Protein AF-A0A5C8J447-F1 (afdb_monomer)

Solvent-accessible surface area (backbone atoms only — not comparable to full-atom values): 8818 Å² total; per-residue (Å²): 88,70,72,55,41,75,77,46,48,65,47,42,44,71,51,48,52,55,50,31,50,41,69,75,39,52,40,57,54,42,72,42,66,66,62,79,92,47,52,65,56,28,55,42,18,62,66,49,81,57,90,83,56,72,68,94,46,61,48,59,50,53,58,67,42,44,65,58,53,54,49,50,54,51,51,34,22,77,67,51,39,24,42,52,73,44,42,76,75,45,28,41,33,52,46,92,59,78,74,61,67,75,64,59,54,55,70,79,65,57,88,77,74,46,72,56,53,51,52,47,53,48,42,46,56,71,49,60,62,68,46,48,57,57,46,96,84,3,49,31,65,29,60,59,64,47,90,52,91,77,47,71,130

pLDDT: mean 85.04, std 13.39, range [42.06, 95.88]

Secondary structure (DSSP, 8-state):
-HHHHHH-SEEEHHHHHHHHHHHH-GGGGGGS---GGGHHHHHHHHHS--TT---S-HHHHHHHHHHHHHHHHHHHHHTTSB-HHHHHTTEEEB-SPPPPHHHHHHHHT-TT--HHHHHHHHHHHHTGGGS-SSSTT-HHHHH-SS--TT---

Sequence (153 aa):
MLVATNTLSELELAKLRILDYYLSFPAEVAHIQLPREYMRIKKVASSIKNEYRGPVNGRMAFRDMELIQNSAARLLAASEVFDPKRLESGIVLRTSKNLPDTLSELKSNSPGSNEAHTEVLNFILDKLGKMQLTGPGGIKQRTGLMEHRYDVI

Radius of gyration: 15.51 Å; Cα contacts (8 Å, |Δi|>4): 179; chains: 1; bounding box: 40×26×40 Å

Foldseek 3Di:
DVVLCVLVQKDFLLLVLLLVLCLVQVLLVLVFQDPPVCPVLNVLSVPQDDPVDDDPDSLVVSVVCVVVSVVVQVVCCVVVQFPPVCVVVRMTGGDPDDDPVVVVVCVVPPPRDDVSSVVSNCCSRPPLSPAACADDVHRCVRSVSDDRPPRDD

Nearest PDB structures (foldseek):
  8hkd-assembly1_A  TM=1.762E-01  e=6.215E+00  Bacillus subtilis

Structure (mmCIF, N/CA/C/O backbone):
data_AF-A0A5C8J447-F1
#
_entry.id   AF-A0A5C8J447-F1
#
loop_
_atom_site.group_PDB
_atom_site.id
_atom_site.type_symbol
_atom_site.label_atom_id
_atom_site.label_alt_id
_atom_site.label_comp_id
_atom_site.label_asym_id
_atom_site.label_entity_id
_atom_site.label_seq_id
_atom_site.pdbx_PDB_ins_code
_atom_site.Cartn_x
_atom_site.Cartn_y
_atom_site.Cartn_z
_atom_site.occupancy
_atom_site.B_iso_or_equiv
_atom_site.auth_seq_id
_atom_site.auth_comp_id
_atom_site.auth_asym_id
_atom_site.auth_atom_id
_atom_site.pdbx_PDB_model_num
ATOM 1 N N . MET A 1 1 ? 2.226 0.211 4.947 1.00 78.75 1 MET A N 1
ATOM 2 C CA . MET A 1 1 ? 0.813 0.457 5.306 1.00 78.75 1 MET A CA 1
ATOM 3 C C . MET A 1 1 ? 0.705 1.767 6.081 1.00 78.75 1 MET A C 1
ATOM 5 O O . MET A 1 1 ? 0.051 2.701 5.641 1.00 78.75 1 MET A O 1
ATOM 9 N N . LEU A 1 2 ? 1.463 1.881 7.175 1.00 81.69 2 LEU A N 1
ATOM 10 C CA . LEU A 1 2 ? 1.599 3.092 7.990 1.00 81.69 2 LEU A CA 1
ATOM 11 C C . LEU A 1 2 ? 1.974 4.358 7.202 1.00 81.69 2 LEU A C 1
ATOM 13 O O . LEU A 1 2 ? 1.296 5.372 7.346 1.00 81.69 2 LEU A O 1
ATO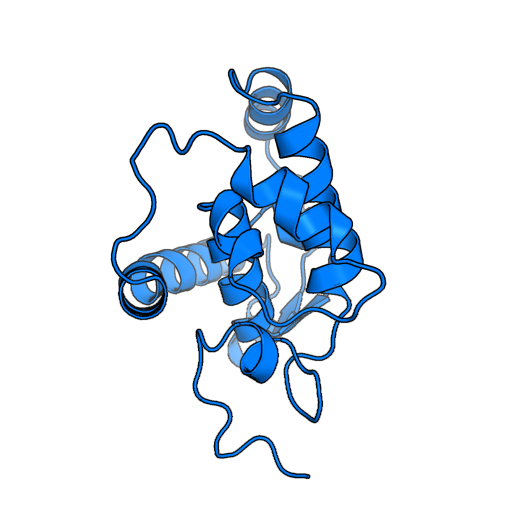M 17 N N . VAL A 1 3 ? 2.990 4.278 6.332 1.00 79.06 3 VAL A N 1
ATOM 18 C CA . VAL A 1 3 ? 3.427 5.401 5.477 1.00 79.06 3 VAL A CA 1
ATOM 19 C C . VAL A 1 3 ? 2.281 5.919 4.606 1.00 79.06 3 VAL A C 1
ATOM 21 O O . VAL A 1 3 ? 2.024 7.117 4.602 1.00 79.06 3 VAL A O 1
ATOM 24 N N . ALA A 1 4 ? 1.533 5.022 3.952 1.00 79.94 4 ALA A N 1
ATOM 25 C CA . ALA A 1 4 ? 0.392 5.403 3.120 1.00 79.94 4 ALA A CA 1
ATOM 26 C C . ALA A 1 4 ? -0.689 6.143 3.913 1.00 79.94 4 ALA A C 1
ATOM 28 O O . ALA A 1 4 ? -1.156 7.195 3.486 1.00 79.94 4 ALA A O 1
ATOM 29 N N . THR A 1 5 ? -1.035 5.640 5.099 1.00 81.19 5 THR A N 1
ATOM 30 C CA . THR A 1 5 ? -2.084 6.258 5.926 1.00 81.19 5 THR A CA 1
ATOM 31 C C 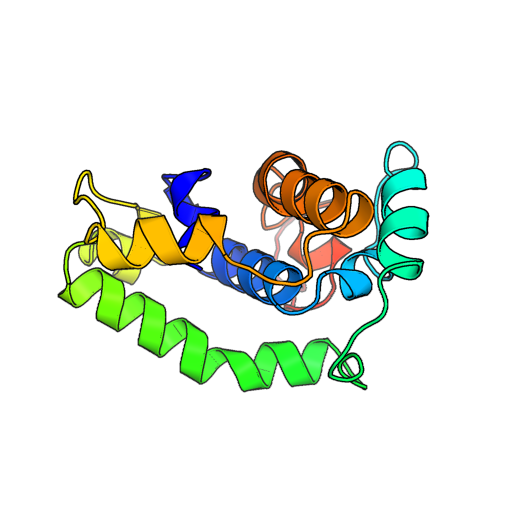. THR A 1 5 ? -1.688 7.595 6.549 1.00 81.19 5 THR A C 1
ATOM 33 O O . THR A 1 5 ? -2.554 8.345 6.978 1.00 81.19 5 THR A O 1
ATOM 36 N N . ASN A 1 6 ? -0.391 7.916 6.605 1.00 79.81 6 ASN A N 1
ATOM 37 C CA . ASN A 1 6 ? 0.062 9.233 7.051 1.00 79.81 6 ASN A CA 1
ATOM 38 C C . ASN A 1 6 ? -0.290 10.333 6.036 1.00 79.81 6 ASN A C 1
ATOM 40 O O . ASN A 1 6 ? -0.464 11.483 6.419 1.00 79.81 6 ASN A O 1
ATOM 44 N N . THR A 1 7 ? -0.392 9.969 4.756 1.00 79.38 7 THR A N 1
ATOM 45 C CA . THR A 1 7 ? -0.784 10.878 3.670 1.00 79.38 7 THR A CA 1
ATOM 46 C C . THR A 1 7 ? -2.276 10.761 3.348 1.00 79.38 7 THR A C 1
ATOM 48 O O . THR A 1 7 ? -2.921 11.755 3.029 1.00 79.38 7 THR A O 1
ATOM 51 N N . LEU A 1 8 ? -2.837 9.551 3.437 1.00 83.75 8 LEU A N 1
ATOM 52 C CA . LEU A 1 8 ? -4.232 9.232 3.124 1.00 83.75 8 LEU A CA 1
ATOM 53 C C . LEU A 1 8 ? -4.951 8.812 4.411 1.00 83.75 8 LEU A C 1
ATOM 55 O O . LEU A 1 8 ? -4.870 7.654 4.821 1.00 83.75 8 LEU A O 1
ATOM 59 N N . SER A 1 9 ? -5.629 9.753 5.067 1.00 86.12 9 SER A N 1
ATOM 60 C CA . SER A 1 9 ? -6.263 9.513 6.370 1.00 86.12 9 SER A CA 1
ATOM 61 C C . SER A 1 9 ? -7.462 8.564 6.307 1.00 86.12 9 SER A C 1
ATOM 63 O O . SER A 1 9 ? -7.730 7.880 7.291 1.00 86.12 9 SER A O 1
ATOM 65 N N . GLU A 1 10 ? -8.155 8.490 5.169 1.00 93.94 10 GLU A N 1
ATOM 66 C CA . GLU A 1 10 ? -9.307 7.612 4.964 1.00 93.94 10 GLU A CA 1
ATOM 67 C C . GLU A 1 10 ? -9.269 6.966 3.574 1.00 93.94 10 GLU A C 1
ATOM 69 O O . GLU A 1 10 ? -9.149 7.657 2.561 1.00 93.94 10 GLU A O 1
ATOM 74 N N . LEU A 1 11 ? -9.348 5.634 3.524 1.00 94.81 11 LEU A N 1
ATOM 75 C CA . LEU A 1 11 ? -9.370 4.852 2.286 1.00 94.81 11 LEU A CA 1
ATOM 76 C C . LEU A 1 11 ? -9.865 3.421 2.514 1.00 94.81 11 LEU A C 1
ATOM 78 O O . LEU A 1 11 ? -9.848 2.904 3.623 1.00 94.81 11 LEU A O 1
ATOM 82 N N . GLU A 1 12 ? -10.243 2.731 1.448 1.00 95.62 12 GLU A N 1
ATOM 83 C CA . GLU A 1 12 ? -10.630 1.324 1.485 1.00 95.62 12 GLU A CA 1
ATOM 84 C C . GLU A 1 12 ? -9.425 0.428 1.824 1.00 95.62 12 GLU A C 1
ATOM 86 O O . GLU A 1 12 ? -8.327 0.604 1.288 1.00 95.62 12 GLU A O 1
ATOM 91 N N . LEU A 1 13 ? -9.622 -0.604 2.649 1.00 94.88 13 LEU A N 1
ATOM 92 C CA . LEU A 1 13 ? -8.568 -1.554 3.026 1.00 94.88 13 LEU A CA 1
ATOM 93 C C . LEU A 1 13 ? -7.947 -2.231 1.797 1.00 94.88 13 LEU A C 1
ATOM 95 O O . LEU A 1 13 ? -6.732 -2.396 1.721 1.00 94.88 13 LEU A O 1
ATOM 99 N N . ALA A 1 14 ? -8.767 -2.570 0.801 1.00 94.38 14 ALA A N 1
ATOM 100 C CA . ALA A 1 14 ? -8.294 -3.120 -0.466 1.00 94.38 14 ALA A CA 1
ATOM 101 C C . ALA A 1 14 ? -7.346 -2.153 -1.199 1.00 94.38 14 ALA A C 1
ATOM 103 O O . ALA A 1 14 ? -6.296 -2.571 -1.688 1.00 94.38 14 ALA A O 1
ATOM 104 N N . LYS A 1 15 ? -7.671 -0.851 -1.218 1.00 94.94 15 LYS A N 1
ATOM 105 C CA . LY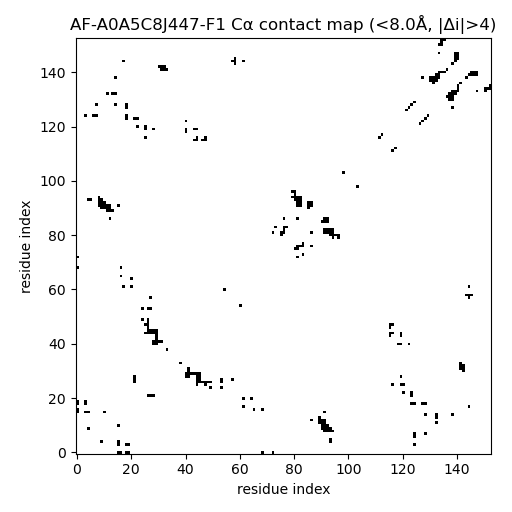S A 1 15 ? -6.803 0.190 -1.786 1.00 94.94 15 LYS A CA 1
ATOM 106 C C . LYS A 1 15 ? -5.500 0.280 -1.008 1.00 94.94 15 LYS A C 1
ATOM 108 O O . LYS A 1 15 ? -4.430 0.232 -1.606 1.00 94.94 15 LYS A O 1
ATOM 113 N N . LEU A 1 16 ? -5.579 0.335 0.320 1.00 95.25 16 LEU A N 1
ATOM 114 C CA . LEU A 1 16 ? -4.402 0.399 1.179 1.00 95.25 16 LEU A CA 1
ATOM 115 C C . LEU A 1 16 ? -3.458 -0.790 0.970 1.00 95.25 16 LEU A C 1
ATOM 117 O O . LEU A 1 16 ? -2.248 -0.594 0.920 1.00 95.25 16 LEU A O 1
ATOM 121 N N . ARG A 1 17 ? -3.994 -2.003 0.807 1.00 95.44 17 ARG A N 1
ATOM 122 C CA . ARG A 1 17 ? -3.207 -3.209 0.513 1.00 95.44 17 ARG A CA 1
ATOM 123 C C . ARG A 1 17 ? -2.475 -3.119 -0.823 1.00 95.44 17 ARG A C 1
ATOM 125 O O . ARG A 1 17 ? -1.303 -3.480 -0.897 1.00 95.44 17 ARG A O 1
ATOM 132 N N . ILE A 1 18 ? -3.150 -2.628 -1.866 1.00 95.50 18 ILE A N 1
ATOM 133 C CA . ILE A 1 18 ? -2.538 -2.400 -3.184 1.00 95.50 18 ILE A CA 1
ATOM 134 C C . ILE A 1 18 ? -1.400 -1.379 -3.068 1.00 95.50 18 ILE A C 1
ATOM 136 O O . ILE A 1 18 ? -0.306 -1.619 -3.573 1.00 95.50 18 ILE A O 1
ATOM 140 N N . LEU A 1 19 ? -1.628 -0.259 -2.376 1.00 94.69 19 LEU A N 1
ATOM 141 C CA . LEU A 1 19 ? -0.593 0.756 -2.165 1.00 94.69 19 LEU A CA 1
ATOM 142 C C . LEU A 1 19 ? 0.585 0.198 -1.364 1.00 94.69 19 LEU A C 1
ATOM 144 O O . LEU A 1 19 ? 1.731 0.437 -1.721 1.00 94.69 19 LEU A O 1
ATOM 148 N N . ASP A 1 20 ? 0.310 -0.570 -0.311 1.00 93.81 20 ASP A N 1
ATOM 149 C CA . ASP A 1 20 ? 1.329 -1.205 0.519 1.00 93.81 20 ASP A CA 1
ATOM 150 C C . ASP A 1 20 ? 2.235 -2.145 -0.286 1.00 93.81 20 ASP A C 1
ATOM 152 O O . ASP A 1 20 ? 3.452 -2.060 -0.159 1.00 93.81 20 ASP A O 1
ATOM 156 N N . TYR A 1 21 ? 1.668 -2.940 -1.198 1.00 94.00 21 TYR A N 1
ATOM 157 C CA . TYR A 1 21 ? 2.445 -3.761 -2.129 1.00 94.00 21 TYR A CA 1
ATOM 158 C C . TYR A 1 21 ? 3.409 -2.928 -2.983 1.00 94.00 21 TYR A C 1
ATOM 160 O O . TYR A 1 21 ? 4.587 -3.262 -3.078 1.00 94.00 21 TYR A O 1
ATOM 168 N N . TYR A 1 22 ? 2.951 -1.817 -3.569 1.00 93.00 22 TYR A N 1
ATOM 169 C CA . TYR A 1 22 ? 3.825 -0.964 -4.385 1.00 93.00 22 TYR A CA 1
ATOM 170 C C . TYR A 1 22 ? 4.845 -0.178 -3.560 1.00 93.00 22 TYR A C 1
ATOM 172 O O . TYR A 1 22 ? 5.915 0.135 -4.071 1.00 93.00 22 TYR A O 1
ATOM 180 N N . LEU A 1 23 ? 4.560 0.119 -2.291 1.00 90.06 23 LEU A N 1
ATOM 181 C CA . LEU A 1 23 ? 5.562 0.674 -1.379 1.00 90.06 23 LEU A CA 1
ATOM 182 C C . LEU A 1 23 ? 6.648 -0.363 -1.048 1.00 90.06 23 LEU A C 1
ATOM 184 O O . LEU A 1 23 ? 7.811 0.009 -0.923 1.00 90.06 23 LEU A O 1
ATOM 188 N N . SER A 1 24 ? 6.288 -1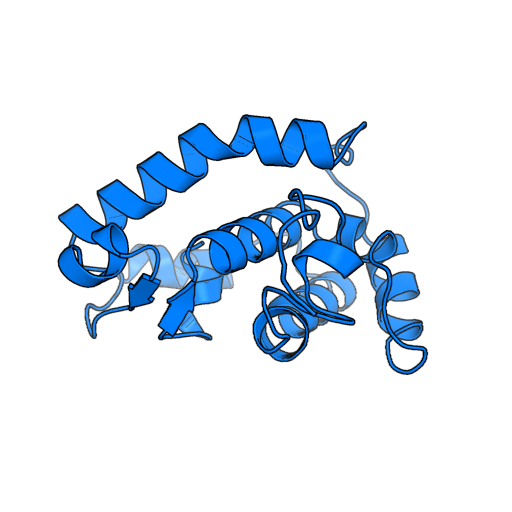.648 -0.938 1.00 88.56 24 SER A N 1
ATOM 189 C CA . SER A 1 24 ? 7.243 -2.751 -0.750 1.00 88.56 24 SER A CA 1
ATOM 190 C C . SER A 1 24 ? 8.029 -3.086 -2.019 1.00 88.56 24 SER A C 1
ATOM 192 O O . SER A 1 24 ? 9.203 -3.437 -1.934 1.00 88.56 24 SER A O 1
ATOM 194 N N . PHE A 1 25 ? 7.414 -2.944 -3.196 1.00 90.12 25 PHE A N 1
ATOM 195 C CA . PHE A 1 25 ? 8.034 -3.233 -4.490 1.00 90.12 25 PHE A CA 1
ATOM 196 C C . PHE A 1 25 ? 7.883 -2.061 -5.481 1.00 90.12 25 PHE A C 1
ATOM 198 O O . PHE A 1 25 ? 7.159 -2.182 -6.471 1.00 90.12 25 PHE A O 1
ATOM 205 N N . PRO A 1 26 ? 8.582 -0.924 -5.284 1.00 90.06 26 PRO A N 1
ATOM 206 C CA . PRO A 1 26 ? 8.388 0.281 -6.104 1.00 90.06 26 PRO A CA 1
ATOM 207 C C . PRO A 1 26 ? 8.629 0.074 -7.604 1.00 90.06 26 PRO A C 1
ATOM 209 O O . PRO A 1 26 ? 7.945 0.673 -8.433 1.00 90.06 26 PRO A O 1
ATOM 212 N N . ALA A 1 27 ? 9.556 -0.816 -7.972 1.00 91.19 27 ALA A N 1
ATOM 213 C CA . ALA A 1 27 ? 9.834 -1.149 -9.370 1.00 91.19 27 ALA A CA 1
ATOM 214 C C . ALA A 1 27 ? 8.608 -1.730 -10.106 1.00 91.19 27 ALA A C 1
ATOM 216 O O . ALA A 1 27 ? 8.443 -1.506 -11.305 1.00 91.19 27 ALA A O 1
ATOM 217 N N . GLU A 1 28 ? 7.691 -2.390 -9.389 1.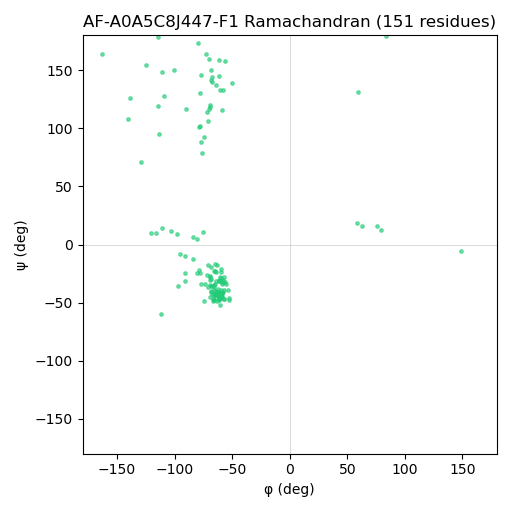00 92.50 28 GLU A N 1
ATOM 218 C CA . GLU A 1 28 ? 6.478 -2.990 -9.962 1.00 92.50 28 GLU A CA 1
ATOM 219 C C . GLU A 1 28 ? 5.513 -1.944 -10.542 1.00 92.50 28 GLU A C 1
ATOM 221 O O . GLU A 1 28 ? 4.653 -2.272 -11.363 1.00 92.50 28 GLU A O 1
ATOM 226 N N . VAL A 1 29 ? 5.673 -0.661 -10.186 1.00 93.81 29 VAL A N 1
ATOM 227 C CA . VAL A 1 29 ? 4.927 0.451 -10.801 1.00 93.81 29 VAL A CA 1
ATOM 228 C C . VAL A 1 29 ? 5.135 0.494 -12.322 1.00 93.81 29 VAL A C 1
ATOM 230 O O . VAL A 1 29 ? 4.228 0.881 -13.064 1.00 93.81 29 VAL A O 1
ATOM 233 N N . ALA A 1 30 ? 6.282 0.018 -12.818 1.00 93.06 30 ALA A N 1
ATOM 234 C CA . ALA A 1 30 ? 6.563 -0.109 -14.247 1.00 93.06 30 ALA A CA 1
ATOM 235 C C . ALA A 1 30 ? 5.579 -1.033 -14.993 1.00 93.06 30 ALA A C 1
ATOM 237 O O . ALA A 1 30 ? 5.412 -0.904 -16.209 1.00 93.06 30 ALA A O 1
ATOM 238 N N . HIS A 1 31 ? 4.883 -1.928 -14.290 1.00 91.88 31 HIS A N 1
ATOM 239 C CA . HIS A 1 31 ? 3.936 -2.874 -14.881 1.00 91.88 31 HIS A CA 1
ATOM 240 C C . HIS A 1 31 ? 2.478 -2.393 -14.840 1.00 91.88 31 HIS A C 1
ATOM 242 O O . HIS A 1 31 ? 1.623 -2.978 -15.502 1.00 91.88 31 HIS A O 1
ATOM 248 N N . ILE A 1 32 ? 2.187 -1.282 -14.155 1.00 93.00 32 ILE A N 1
ATOM 249 C CA . ILE A 1 32 ? 0.828 -0.732 -14.060 1.00 93.00 32 ILE A CA 1
ATOM 250 C C . ILE A 1 32 ? 0.365 -0.181 -15.420 1.00 93.00 32 ILE A C 1
ATOM 252 O O . ILE A 1 32 ? 1.122 0.468 -16.158 1.00 93.00 32 ILE A O 1
ATOM 256 N N . GLN A 1 33 ? -0.911 -0.390 -15.749 1.00 92.94 33 GLN A N 1
ATOM 257 C CA . GLN A 1 33 ? -1.573 0.261 -16.880 1.00 92.94 33 GLN A CA 1
ATOM 258 C C . GLN A 1 33 ? -1.940 1.713 -16.528 1.00 92.94 33 GLN A C 1
ATOM 260 O O . GLN A 1 33 ? -3.028 2.015 -16.027 1.00 92.94 33 GLN A O 1
ATOM 265 N N . LEU A 1 34 ? -1.005 2.628 -16.779 1.00 91.38 34 LEU A N 1
ATOM 266 C CA . LEU A 1 34 ? -1.153 4.052 -16.479 1.00 91.38 34 LEU A CA 1
ATOM 267 C C . LEU A 1 34 ? -1.524 4.883 -17.721 1.00 91.38 34 LEU A C 1
ATOM 269 O O . LEU A 1 34 ? -1.111 4.536 -18.831 1.00 91.38 34 LEU A O 1
ATOM 273 N N . PRO A 1 35 ? -2.263 5.998 -17.550 1.00 90.12 35 PRO A N 1
ATOM 274 C CA . PRO A 1 35 ? -2.449 7.002 -18.595 1.00 90.12 35 PRO A CA 1
ATOM 275 C C . PRO A 1 35 ? -1.123 7.568 -19.125 1.00 90.12 35 PRO A C 1
ATOM 277 O O . PRO A 1 35 ? -0.098 7.548 -18.439 1.00 90.12 35 PRO A O 1
ATOM 280 N N . ARG A 1 36 ? -1.155 8.120 -20.348 1.00 90.81 36 ARG A N 1
ATOM 281 C CA . ARG A 1 36 ? 0.041 8.615 -21.059 1.00 90.81 36 ARG A CA 1
ATOM 282 C C . ARG A 1 36 ? 0.846 9.649 -20.265 1.00 90.81 36 ARG A C 1
ATOM 284 O O . ARG A 1 36 ? 2.071 9.648 -20.341 1.00 90.81 36 ARG A O 1
ATOM 291 N N . GLU A 1 37 ? 0.173 10.480 -19.476 1.00 92.81 37 GLU A N 1
ATOM 292 C CA . GLU A 1 37 ? 0.796 11.497 -18.618 1.00 92.81 37 GLU A CA 1
ATOM 293 C C . GLU A 1 37 ? 1.772 10.917 -17.578 1.00 92.81 37 GLU A C 1
ATOM 295 O O . GLU A 1 37 ? 2.711 11.600 -17.174 1.00 92.81 37 GLU A O 1
ATOM 300 N N . TYR A 1 38 ? 1.631 9.640 -17.201 1.00 94.00 38 TYR A N 1
ATOM 301 C CA . TYR A 1 38 ? 2.523 8.983 -16.242 1.00 94.00 38 TYR A CA 1
ATOM 302 C C . TYR A 1 38 ? 3.542 8.047 -16.898 1.00 94.00 38 TYR A C 1
ATOM 304 O O . TYR A 1 38 ? 4.238 7.317 -16.203 1.00 94.00 38 TYR A O 1
ATOM 312 N N . MET A 1 39 ? 3.720 8.058 -18.221 1.00 92.94 39 MET A N 1
ATOM 313 C CA . MET A 1 39 ? 4.711 7.172 -18.860 1.00 92.94 39 MET A CA 1
ATOM 314 C C . MET A 1 39 ? 6.141 7.422 -18.359 1.00 92.94 39 MET A C 1
ATOM 316 O O . MET A 1 39 ? 6.937 6.485 -18.274 1.00 92.94 39 MET A O 1
ATOM 320 N N . ARG A 1 40 ? 6.452 8.659 -17.945 1.00 95.06 40 ARG A N 1
ATOM 321 C CA . ARG A 1 40 ? 7.734 8.987 -17.309 1.00 95.06 40 ARG A CA 1
ATOM 322 C C . ARG A 1 40 ? 7.942 8.200 -16.013 1.00 95.06 40 ARG A C 1
ATOM 324 O O . ARG A 1 40 ? 9.022 7.642 -15.841 1.00 95.06 40 ARG A O 1
ATOM 331 N N . ILE A 1 41 ? 6.919 8.075 -15.157 1.00 94.75 41 ILE A N 1
ATOM 332 C CA . ILE A 1 41 ? 7.067 7.361 -13.879 1.00 94.75 41 ILE A CA 1
ATOM 333 C C . ILE A 1 41 ? 7.357 5.880 -14.092 1.00 94.75 41 ILE A C 1
ATOM 335 O O . ILE A 1 41 ? 8.154 5.303 -13.363 1.00 94.75 41 ILE A O 1
ATOM 339 N N . LYS A 1 42 ? 6.794 5.269 -15.143 1.00 93.69 42 LYS A N 1
ATOM 340 C CA . LYS A 1 42 ? 7.087 3.871 -15.489 1.00 93.69 42 LYS A CA 1
ATOM 341 C C . LYS A 1 42 ? 8.565 3.673 -15.813 1.00 93.69 42 LYS A C 1
ATOM 343 O O . LYS A 1 42 ? 9.163 2.682 -15.396 1.00 93.69 42 LYS A O 1
ATOM 348 N N . LYS A 1 43 ? 9.161 4.630 -16.534 1.00 92.62 43 LYS A N 1
ATOM 349 C CA . LYS A 1 43 ? 10.590 4.614 -16.864 1.00 92.62 43 LYS A CA 1
ATOM 350 C C . LYS A 1 43 ? 11.450 4.772 -15.609 1.00 92.62 43 LYS A C 1
ATOM 352 O O . LYS A 1 43 ? 12.408 4.025 -15.449 1.00 92.62 43 LYS A O 1
ATOM 357 N N . VAL A 1 44 ? 11.077 5.688 -14.712 1.00 93.12 44 VAL A N 1
ATOM 358 C CA . VAL A 1 44 ? 11.763 5.880 -13.423 1.00 93.12 44 VAL A CA 1
ATOM 359 C C . VAL A 1 44 ? 11.671 4.610 -12.572 1.00 93.12 44 VAL A C 1
ATOM 361 O O . VAL A 1 44 ? 12.698 4.104 -12.131 1.00 93.12 44 VAL A O 1
ATOM 364 N N . ALA A 1 45 ? 10.483 4.018 -12.436 1.00 91.50 45 ALA A N 1
ATOM 365 C CA . ALA A 1 45 ? 10.280 2.777 -11.688 1.00 91.50 45 ALA A CA 1
ATOM 366 C C . ALA A 1 45 ? 11.108 1.609 -12.246 1.00 91.50 45 ALA A C 1
ATOM 368 O O . ALA A 1 45 ? 11.704 0.861 -11.482 1.00 91.50 45 ALA A O 1
ATOM 369 N N . SER A 1 46 ? 11.232 1.500 -13.573 1.00 89.06 46 SER A N 1
ATOM 370 C CA . SER A 1 46 ? 12.051 0.458 -14.216 1.00 89.06 46 SER A CA 1
ATOM 371 C C . SER A 1 46 ? 13.551 0.600 -13.930 1.00 89.06 46 SER A C 1
ATOM 373 O O . SER A 1 46 ? 14.296 -0.365 -14.061 1.00 89.06 46 SER A O 1
ATOM 375 N N . SER A 1 47 ? 14.008 1.807 -13.577 1.00 89.12 47 SER A N 1
ATOM 376 C CA . SER A 1 47 ? 15.412 2.076 -13.241 1.00 89.12 47 SER A CA 1
ATOM 377 C C . SER A 1 47 ? 15.759 1.752 -11.785 1.00 89.12 47 SER A C 1
ATOM 379 O O . SER A 1 47 ? 16.936 1.699 -11.428 1.00 89.12 47 SER A O 1
ATOM 381 N N . ILE A 1 48 ? 14.747 1.516 -10.944 1.00 87.38 48 ILE A N 1
ATOM 382 C CA . ILE A 1 48 ? 14.941 1.144 -9.547 1.00 87.38 48 ILE A CA 1
ATOM 383 C C . ILE A 1 48 ? 15.511 -0.274 -9.491 1.00 87.38 48 ILE A C 1
ATOM 385 O O . ILE A 1 48 ? 14.868 -1.249 -9.884 1.00 87.38 48 ILE A O 1
ATOM 389 N N . LYS A 1 49 ? 16.733 -0.397 -8.968 1.00 74.06 49 LYS A N 1
ATOM 390 C CA . LYS A 1 49 ? 17.357 -1.693 -8.712 1.00 74.06 49 LYS A CA 1
ATOM 391 C C . LYS A 1 49 ? 16.659 -2.345 -7.523 1.00 74.06 49 LYS A C 1
ATOM 393 O O . LYS A 1 49 ? 16.757 -1.856 -6.404 1.00 74.06 49 LYS A O 1
ATOM 398 N N . ASN A 1 50 ? 15.976 -3.459 -7.761 1.00 67.19 50 ASN A N 1
ATOM 399 C CA . ASN A 1 50 ? 15.343 -4.203 -6.683 1.00 67.19 50 ASN A CA 1
ATOM 400 C C . ASN A 1 50 ? 16.400 -5.039 -5.945 1.00 67.19 50 ASN A C 1
ATOM 402 O O . ASN A 1 50 ? 16.837 -6.075 -6.449 1.00 67.19 50 ASN A O 1
ATOM 406 N N . GLU A 1 51 ? 16.844 -4.556 -4.784 1.00 63.25 51 GLU A N 1
ATOM 407 C CA . GLU A 1 51 ? 17.906 -5.171 -3.975 1.00 63.25 51 GLU A CA 1
ATOM 408 C C . GLU A 1 51 ? 17.596 -6.631 -3.609 1.00 63.25 51 GLU A C 1
ATOM 410 O O . GLU A 1 51 ? 18.487 -7.478 -3.617 1.00 63.25 51 GLU A O 1
ATOM 415 N N . TYR A 1 52 ? 16.312 -6.954 -3.430 1.00 59.34 52 TYR A N 1
ATOM 416 C CA . TYR A 1 52 ? 15.839 -8.287 -3.050 1.00 59.34 52 TYR A CA 1
ATOM 417 C C . TYR A 1 52 ? 15.357 -9.145 -4.226 1.00 59.34 52 TYR A C 1
ATOM 419 O O . TYR A 1 52 ? 14.836 -10.234 -4.005 1.00 59.34 52 TYR A O 1
ATOM 427 N N . ARG A 1 53 ? 15.577 -8.687 -5.471 1.00 68.44 53 ARG A N 1
ATOM 428 C CA . ARG A 1 53 ? 14.914 -9.170 -6.698 1.00 68.44 53 ARG A CA 1
ATOM 429 C C . ARG A 1 53 ? 13.388 -8.992 -6.606 1.00 68.44 53 ARG A C 1
ATOM 431 O O . ARG A 1 53 ? 12.749 -9.331 -5.619 1.00 68.44 53 ARG A O 1
ATOM 438 N N . GLY A 1 54 ? 12.790 -8.413 -7.646 1.00 69.94 54 GLY A N 1
ATOM 439 C CA . GLY A 1 54 ? 11.334 -8.238 -7.689 1.00 69.94 54 GLY A CA 1
ATOM 440 C C . GLY A 1 54 ? 10.586 -9.570 -7.644 1.00 69.94 54 GLY A C 1
ATOM 441 O O . GLY A 1 54 ? 11.170 -10.611 -7.966 1.00 69.94 54 GLY A O 1
ATOM 442 N N . PRO A 1 55 ? 9.304 -9.561 -7.245 1.00 82.06 55 PRO A N 1
ATOM 443 C CA . PRO A 1 55 ? 8.504 -10.771 -7.258 1.00 82.06 55 PRO A CA 1
ATOM 444 C C . PRO A 1 55 ? 8.417 -11.316 -8.687 1.00 82.06 55 PRO A C 1
ATOM 446 O O . PRO A 1 55 ? 8.115 -10.591 -9.627 1.00 82.06 55 PRO A O 1
ATOM 449 N N . VAL A 1 56 ? 8.632 -12.624 -8.855 1.00 81.44 56 VAL A N 1
ATOM 450 C CA . VAL A 1 56 ? 8.493 -13.288 -10.168 1.00 81.44 56 VAL A CA 1
ATOM 451 C C . VAL A 1 56 ? 7.059 -13.163 -10.697 1.00 81.44 56 VAL A C 1
ATOM 453 O O . VAL A 1 56 ? 6.827 -13.103 -11.901 1.00 81.44 56 VAL A O 1
ATOM 456 N N . ASN A 1 57 ? 6.083 -13.117 -9.787 1.00 87.75 57 ASN A N 1
ATOM 457 C CA . ASN A 1 57 ? 4.681 -12.896 -10.101 1.00 87.75 57 ASN A CA 1
ATOM 458 C C . ASN A 1 57 ? 4.053 -11.985 -9.044 1.00 87.75 57 ASN A C 1
ATOM 460 O O . ASN A 1 57 ? 3.793 -12.415 -7.918 1.00 87.75 57 ASN A O 1
ATOM 464 N N . GLY A 1 58 ? 3.765 -10.743 -9.433 1.00 89.25 58 GLY A N 1
ATOM 465 C CA . GLY A 1 58 ? 3.214 -9.745 -8.523 1.00 89.25 58 GLY A CA 1
ATOM 466 C C . GLY A 1 58 ? 1.850 -10.106 -7.931 1.00 89.25 58 GLY A C 1
ATOM 467 O O . GLY A 1 58 ? 1.591 -9.799 -6.772 1.00 89.25 58 GLY A O 1
ATOM 468 N N . ARG A 1 59 ? 0.997 -10.844 -8.659 1.00 91.25 59 ARG A N 1
ATOM 469 C CA . ARG A 1 59 ? -0.294 -11.318 -8.119 1.00 91.25 59 ARG A CA 1
ATOM 470 C C . ARG A 1 59 ? -0.104 -12.347 -7.015 1.00 91.25 59 ARG A C 1
ATOM 472 O O . ARG A 1 59 ? -0.809 -12.292 -6.012 1.00 91.25 59 ARG A O 1
ATOM 479 N N . MET A 1 60 ? 0.826 -13.286 -7.204 1.00 90.12 60 MET A N 1
ATOM 480 C CA . MET A 1 60 ? 1.132 -14.277 -6.169 1.00 90.12 60 MET A CA 1
ATOM 481 C C . MET A 1 60 ? 1.735 -13.594 -4.946 1.00 90.12 60 MET A C 1
ATOM 483 O O . MET A 1 60 ? 1.219 -13.785 -3.855 1.00 90.12 60 MET A O 1
ATOM 487 N N . ALA A 1 61 ? 2.722 -12.715 -5.135 1.00 92.06 61 ALA A N 1
ATOM 488 C CA . ALA A 1 61 ? 3.318 -11.965 -4.033 1.00 92.06 61 ALA A CA 1
ATOM 489 C C . ALA A 1 61 ? 2.282 -11.119 -3.272 1.00 92.06 61 ALA A C 1
ATOM 491 O O . ALA A 1 61 ? 2.241 -11.153 -2.046 1.00 92.06 61 ALA A O 1
ATOM 492 N N . PHE A 1 62 ? 1.391 -10.419 -3.979 1.00 94.19 62 PHE A N 1
ATOM 493 C CA . PHE A 1 62 ? 0.296 -9.665 -3.366 1.00 94.19 62 PHE A CA 1
ATOM 494 C C . PHE A 1 62 ? -0.657 -10.552 -2.549 1.00 94.19 62 PHE A C 1
ATOM 496 O O . PHE A 1 62 ? -1.059 -10.180 -1.445 1.00 94.19 62 PHE A O 1
ATOM 503 N N . ARG A 1 63 ? -1.012 -11.732 -3.072 1.00 93.12 63 ARG A N 1
ATOM 504 C CA . ARG A 1 63 ? -1.833 -12.714 -2.353 1.00 93.12 63 ARG A CA 1
ATOM 505 C C . ARG A 1 63 ? -1.106 -13.239 -1.117 1.00 93.12 63 ARG A C 1
ATOM 507 O O . ARG A 1 63 ? -1.706 -13.322 -0.055 1.00 93.12 63 ARG A O 1
ATOM 514 N N . ASP A 1 64 ? 0.178 -13.549 -1.228 1.00 91.94 64 ASP A N 1
ATOM 515 C CA . ASP A 1 64 ? 0.961 -14.099 -0.121 1.00 91.94 64 ASP A CA 1
ATOM 516 C C . ASP A 1 64 ? 1.178 -13.044 0.990 1.00 91.94 64 ASP A C 1
ATOM 518 O O . ASP A 1 64 ? 1.190 -13.373 2.177 1.00 91.94 64 ASP A O 1
ATOM 522 N N . MET A 1 65 ? 1.237 -11.752 0.633 1.00 93.31 65 MET A N 1
ATOM 523 C CA . MET A 1 65 ? 1.254 -10.631 1.584 1.00 93.31 65 MET A CA 1
ATOM 524 C C . MET A 1 65 ? -0.067 -10.440 2.344 1.00 93.31 65 MET A C 1
ATOM 526 O O . MET A 1 65 ? -0.066 -9.790 3.391 1.00 93.31 65 MET A O 1
ATOM 530 N N . GLU A 1 66 ? -1.190 -10.980 1.859 1.00 93.56 66 GLU A N 1
ATOM 531 C CA . GLU A 1 66 ? -2.527 -10.730 2.414 1.00 93.56 66 GLU A CA 1
ATOM 532 C C . GLU A 1 66 ? -2.610 -10.995 3.917 1.00 93.56 66 GLU A C 1
ATOM 534 O O . GLU A 1 66 ? -3.138 -10.171 4.668 1.00 93.56 66 GLU A O 1
ATOM 539 N N . LEU A 1 67 ? -2.067 -12.129 4.363 1.00 94.00 67 LEU A N 1
ATOM 540 C CA . LEU A 1 67 ? -2.100 -12.522 5.769 1.00 94.00 67 LEU A CA 1
ATOM 541 C C . LEU A 1 67 ? -1.371 -11.499 6.648 1.00 94.00 67 LEU A C 1
ATOM 543 O O . LEU A 1 67 ? -1.898 -11.080 7.681 1.00 94.00 67 LEU A O 1
ATOM 547 N N . ILE A 1 68 ? -0.181 -11.075 6.220 1.00 94.50 68 ILE A N 1
ATOM 548 C CA . ILE A 1 68 ? 0.651 -10.107 6.942 1.00 94.50 68 ILE A CA 1
ATOM 549 C C . ILE A 1 68 ? -0.041 -8.743 6.965 1.00 94.50 68 ILE A C 1
ATOM 551 O O . ILE A 1 68 ? -0.172 -8.136 8.026 1.00 94.50 68 ILE A O 1
ATOM 555 N N . GLN A 1 69 ? -0.551 -8.286 5.820 1.00 95.31 69 GLN A N 1
ATOM 556 C CA . GLN A 1 69 ? -1.239 -7.002 5.694 1.00 95.31 69 GLN A CA 1
ATOM 557 C C . GLN A 1 69 ? -2.498 -6.928 6.562 1.00 95.31 69 GLN A C 1
ATOM 559 O O . GLN A 1 69 ? -2.697 -5.952 7.284 1.00 95.31 69 GLN A O 1
ATOM 564 N N . ASN A 1 70 ? -3.336 -7.965 6.530 1.00 95.19 70 ASN A N 1
ATOM 565 C CA . ASN A 1 70 ? -4.554 -8.019 7.335 1.00 95.19 70 ASN A CA 1
ATOM 566 C C . ASN A 1 70 ? -4.236 -8.084 8.833 1.00 95.19 70 ASN A C 1
ATOM 568 O O . ASN A 1 70 ? -4.900 -7.427 9.636 1.00 95.19 70 ASN A O 1
ATOM 572 N N . SER A 1 71 ? -3.205 -8.840 9.216 1.00 95.75 71 SER A N 1
ATOM 573 C CA . SER A 1 71 ? -2.762 -8.919 10.612 1.00 95.75 71 SER A CA 1
ATOM 574 C C . SER A 1 71 ? -2.233 -7.571 11.100 1.00 95.75 71 SER A C 1
ATOM 576 O O . SER A 1 71 ? -2.609 -7.121 12.180 1.00 95.75 71 SER A O 1
ATOM 578 N N . ALA A 1 72 ? -1.440 -6.880 10.276 1.00 94.50 72 ALA A N 1
ATOM 579 C CA . ALA A 1 72 ? -0.953 -5.538 10.572 1.00 94.50 72 ALA A CA 1
ATOM 580 C C . ALA A 1 72 ? -2.104 -4.531 10.716 1.00 94.50 72 ALA A C 1
ATOM 582 O O . ALA A 1 72 ? -2.123 -3.771 11.679 1.00 94.50 72 ALA A O 1
ATOM 583 N N . ALA A 1 73 ? -3.096 -4.551 9.820 1.00 94.81 73 ALA A N 1
ATOM 584 C CA . ALA A 1 73 ? -4.261 -3.670 9.912 1.00 94.81 73 ALA A CA 1
ATOM 585 C C . ALA A 1 73 ? -5.04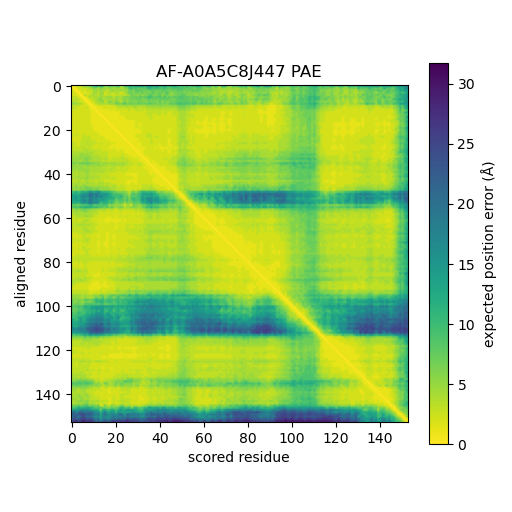8 -3.884 11.217 1.00 94.81 73 ALA A C 1
ATOM 587 O O . ALA A 1 73 ? -5.401 -2.916 11.888 1.00 94.81 73 ALA A O 1
ATOM 588 N N . ARG A 1 74 ? -5.267 -5.146 11.615 1.00 95.00 74 ARG A N 1
ATOM 589 C CA . ARG A 1 74 ? -5.931 -5.491 12.883 1.00 95.00 74 ARG A CA 1
ATOM 590 C C . ARG A 1 74 ? -5.121 -5.052 14.097 1.00 95.00 74 ARG A C 1
ATOM 592 O O . ARG A 1 74 ? -5.691 -4.494 15.027 1.00 95.00 74 ARG A O 1
ATOM 599 N N . LEU A 1 75 ? -3.804 -5.258 14.081 1.00 94.44 75 LEU A N 1
ATOM 600 C CA . LEU A 1 75 ? -2.924 -4.811 15.161 1.00 94.44 75 LEU A CA 1
ATOM 601 C C . LEU A 1 75 ? -2.932 -3.283 15.293 1.00 94.44 75 LEU A C 1
ATOM 603 O O . LEU A 1 75 ? -2.986 -2.763 16.404 1.00 94.44 75 LEU A O 1
ATOM 607 N N . LEU A 1 76 ? -2.926 -2.558 14.172 1.00 93.00 76 LEU A N 1
ATOM 608 C CA . LEU A 1 76 ? -3.020 -1.097 14.160 1.00 93.00 76 LEU A CA 1
ATOM 609 C C . LEU A 1 76 ? -4.376 -0.603 14.674 1.00 93.00 76 LEU A C 1
ATOM 611 O O . LEU A 1 76 ? -4.417 0.415 15.360 1.00 93.00 76 LEU A O 1
ATOM 615 N N . ALA A 1 77 ? -5.461 -1.332 14.412 1.00 94.25 77 ALA A N 1
ATOM 616 C CA . ALA A 1 77 ? -6.772 -1.031 14.981 1.00 94.25 77 ALA A CA 1
ATOM 617 C C . ALA A 1 77 ? -6.829 -1.304 16.491 1.00 94.25 77 ALA A C 1
ATOM 619 O O . ALA A 1 77 ? -7.277 -0.455 17.254 1.00 94.25 77 ALA A O 1
ATOM 620 N N . ALA A 1 78 ? -6.295 -2.445 16.941 1.00 93.69 78 ALA A N 1
ATOM 621 C CA . ALA A 1 78 ? -6.169 -2.774 18.363 1.00 93.69 78 ALA A CA 1
ATOM 622 C C . ALA A 1 78 ? -5.271 -1.777 19.115 1.00 93.69 78 ALA A C 1
ATOM 624 O O . ALA A 1 78 ? -5.483 -1.502 20.290 1.00 93.69 78 ALA A O 1
ATOM 625 N N . SER A 1 79 ? -4.290 -1.202 18.416 1.00 91.00 79 SER A N 1
ATOM 626 C CA . SER A 1 79 ? -3.422 -0.140 18.930 1.00 91.00 79 SER A CA 1
ATOM 627 C C . SER A 1 79 ? -4.040 1.257 18.804 1.00 91.00 79 SER A C 1
ATOM 629 O O . SER A 1 79 ? -3.343 2.236 19.061 1.00 91.00 79 SER A O 1
ATOM 631 N N . GLU A 1 80 ? -5.306 1.377 18.390 1.00 90.94 80 GLU A N 1
ATOM 632 C CA . GLU A 1 80 ? -6.049 2.632 18.180 1.00 90.94 80 GLU A CA 1
ATOM 633 C C . GLU A 1 80 ? -5.415 3.589 17.155 1.00 90.94 80 GLU A C 1
ATOM 635 O O . GLU A 1 80 ? -5.713 4.782 17.143 1.00 90.94 80 GLU A O 1
ATOM 640 N N . VAL A 1 81 ? -4.520 3.100 16.295 1.00 91.69 81 VAL A N 1
ATOM 641 C CA . VAL A 1 81 ? -3.976 3.871 15.163 1.00 91.69 81 VAL A CA 1
ATOM 642 C C . VAL A 1 81 ? -5.000 3.923 14.030 1.00 91.69 81 VAL A C 1
ATOM 644 O O . VAL A 1 81 ? -5.099 4.933 13.332 1.00 91.69 81 VAL A O 1
ATOM 647 N N . PHE A 1 82 ? -5.774 2.849 13.860 1.00 94.75 82 PHE A N 1
ATOM 648 C CA . PHE A 1 82 ? -6.938 2.798 12.976 1.00 94.75 82 PHE A CA 1
ATOM 649 C C . PHE A 1 82 ? -8.227 2.706 13.786 1.00 94.75 82 PHE A C 1
ATOM 651 O O . PHE A 1 82 ? -8.248 2.094 14.851 1.00 94.75 82 PHE A O 1
ATOM 658 N N . ASP A 1 83 ? -9.308 3.278 13.261 1.00 95.06 83 ASP A N 1
ATOM 659 C CA . ASP A 1 83 ? -10.641 3.082 13.823 1.00 95.06 83 ASP A CA 1
ATOM 660 C C . ASP A 1 83 ? -11.103 1.627 13.579 1.00 95.06 83 ASP A C 1
ATOM 662 O O . ASP A 1 83 ? -11.237 1.211 12.420 1.00 95.06 83 ASP A O 1
ATOM 666 N N . PRO A 1 84 ? -11.354 0.833 14.639 1.00 94.31 84 PRO A N 1
ATOM 667 C CA . PRO A 1 84 ? -11.722 -0.572 14.495 1.00 94.31 84 PRO A CA 1
ATOM 668 C C . PRO A 1 84 ? -13.102 -0.764 13.855 1.00 94.31 84 PRO A C 1
ATOM 670 O O . PRO A 1 84 ? -13.269 -1.672 13.043 1.00 94.31 84 PRO A O 1
ATOM 673 N N . LYS A 1 85 ? -14.073 0.112 14.144 1.00 94.81 85 LYS A N 1
ATOM 674 C CA . LYS A 1 85 ? -15.433 0.016 13.589 1.00 94.81 85 LYS A CA 1
ATOM 675 C C . LYS A 1 85 ? -15.427 0.294 12.091 1.00 94.81 85 LYS A C 1
ATOM 677 O O . LYS A 1 85 ? -16.093 -0.390 11.319 1.00 94.81 85 LYS A O 1
ATOM 682 N N . ARG A 1 86 ? -14.649 1.290 11.655 1.00 95.56 86 ARG A N 1
ATOM 683 C CA . ARG A 1 86 ? -14.467 1.561 10.222 1.00 95.56 86 ARG A CA 1
ATOM 684 C C . ARG A 1 86 ? -13.770 0.388 9.537 1.00 95.56 86 ARG A C 1
ATOM 686 O O . ARG A 1 86 ? -14.207 -0.012 8.455 1.00 95.56 86 ARG A O 1
ATOM 693 N N . LEU A 1 87 ? -12.764 -0.211 10.181 1.00 94.81 87 LEU A N 1
ATOM 694 C CA . LEU A 1 87 ? -12.024 -1.337 9.612 1.00 94.81 87 LEU A CA 1
ATOM 695 C C . LEU A 1 87 ? -12.918 -2.559 9.360 1.00 94.81 87 LEU A C 1
ATOM 697 O O . LEU A 1 87 ? -12.768 -3.202 8.322 1.00 94.81 87 LEU A O 1
ATOM 701 N N . GLU A 1 88 ? -13.872 -2.846 10.250 1.00 92.75 88 GLU A N 1
ATOM 702 C CA . GLU A 1 88 ? -14.871 -3.913 10.060 1.00 92.75 88 GLU A CA 1
ATOM 703 C C . GLU A 1 88 ? -15.717 -3.709 8.793 1.00 92.75 88 GLU A C 1
ATOM 705 O O . GLU A 1 88 ? -16.037 -4.674 8.102 1.00 92.75 88 GLU A O 1
ATOM 710 N N . SER A 1 89 ? -16.003 -2.454 8.427 1.00 93.94 89 SER A N 1
ATOM 711 C CA . SER A 1 89 ? -16.679 -2.099 7.168 1.00 93.94 89 SER A CA 1
ATOM 712 C C . SER A 1 89 ? -15.757 -2.081 5.936 1.00 93.94 89 SER A C 1
ATOM 714 O O . SER A 1 89 ? -16.177 -1.695 4.847 1.00 93.94 89 SER A O 1
ATOM 716 N N . GLY A 1 90 ? -14.489 -2.479 6.085 1.00 93.50 90 GLY A N 1
ATOM 717 C CA . GLY A 1 90 ? -13.497 -2.473 5.010 1.00 93.50 90 GLY A CA 1
ATOM 718 C C . GLY A 1 90 ? -12.879 -1.101 4.727 1.00 93.50 90 GLY A C 1
ATOM 719 O O . GLY A 1 90 ? -12.200 -0.949 3.709 1.00 93.50 90 GLY A O 1
ATOM 720 N N . ILE A 1 91 ? -13.073 -0.114 5.607 1.00 95.88 91 ILE A N 1
ATOM 721 C CA . ILE A 1 91 ? -12.499 1.231 5.491 1.00 95.88 91 ILE A CA 1
ATOM 722 C C . ILE A 1 91 ? -11.424 1.433 6.553 1.00 95.88 91 ILE A C 1
ATOM 724 O O . ILE A 1 91 ? -11.653 1.257 7.743 1.00 95.88 91 ILE A O 1
ATOM 728 N N . VAL A 1 92 ? -10.245 1.865 6.135 1.00 95.19 92 VAL A N 1
ATOM 729 C CA . VAL A 1 92 ? -9.195 2.311 7.042 1.00 95.19 92 VAL A CA 1
ATOM 730 C C . VAL A 1 92 ? -9.357 3.801 7.275 1.00 95.19 92 VAL A C 1
ATOM 732 O O . VAL A 1 92 ? -9.212 4.591 6.347 1.00 95.19 92 VAL A O 1
ATOM 735 N N . LEU A 1 93 ? -9.627 4.167 8.525 1.00 94.94 93 LEU A N 1
ATOM 736 C CA . LEU A 1 93 ? -9.594 5.542 9.007 1.00 94.94 93 LEU A CA 1
ATOM 737 C C . LEU A 1 93 ? -8.470 5.664 10.033 1.00 94.94 93 LEU A C 1
ATOM 739 O O . LEU A 1 93 ? -8.492 4.981 11.058 1.00 94.94 93 LEU A O 1
ATOM 743 N N . ARG A 1 94 ? -7.486 6.519 9.757 1.00 90.81 94 ARG A N 1
ATOM 744 C CA . ARG A 1 94 ? -6.391 6.821 10.679 1.00 90.81 94 ARG A CA 1
ATOM 745 C C . ARG A 1 94 ? -6.869 7.787 11.761 1.00 90.81 94 ARG A C 1
ATOM 747 O O . ARG A 1 94 ? -7.450 8.825 11.457 1.00 90.81 94 ARG A O 1
ATOM 754 N N . THR A 1 95 ? -6.593 7.456 13.015 1.00 90.75 95 THR A N 1
ATOM 755 C CA . THR A 1 95 ? -6.894 8.321 14.161 1.00 90.75 95 THR A CA 1
ATOM 756 C C . THR A 1 95 ? -5.834 9.418 14.318 1.00 90.75 95 THR A C 1
ATOM 758 O O . THR A 1 95 ? -4.789 9.406 13.665 1.00 90.75 95 THR A O 1
ATOM 761 N N . SER A 1 96 ? -6.055 10.359 15.236 1.00 85.50 96 SER A N 1
ATOM 762 C CA . SER A 1 96 ? -5.063 11.376 15.615 1.00 85.50 96 SER A CA 1
ATOM 763 C C . SER A 1 96 ? -3.937 10.837 16.511 1.00 85.50 96 SER A C 1
ATOM 765 O O . SER A 1 96 ? -3.188 11.621 17.094 1.00 85.50 96 SER A O 1
ATOM 767 N N . LYS A 1 97 ? -3.820 9.512 16.678 1.00 84.12 97 LYS A N 1
ATOM 768 C CA . LYS A 1 97 ? -2.792 8.907 17.523 1.00 84.12 97 LYS A CA 1
ATOM 769 C C . LYS A 1 97 ? -1.415 9.100 16.891 1.00 84.12 97 LYS A C 1
ATOM 771 O O . LYS A 1 97 ? -1.149 8.638 15.777 1.00 84.12 97 LYS A O 1
ATOM 776 N N . ASN A 1 98 ? -0.534 9.774 17.623 1.00 76.19 98 ASN A N 1
ATOM 777 C CA . ASN A 1 98 ? 0.849 9.954 17.204 1.00 76.19 98 ASN A CA 1
ATOM 778 C C . ASN A 1 98 ? 1.591 8.619 17.227 1.00 76.19 98 ASN A C 1
ATOM 780 O O . ASN A 1 98 ? 1.356 7.761 18.081 1.00 76.19 98 ASN A O 1
ATOM 784 N N . LEU A 1 99 ? 2.489 8.447 16.261 1.00 75.06 99 LEU A N 1
ATOM 785 C CA . LEU A 1 99 ? 3.407 7.320 16.273 1.00 75.06 99 LEU A CA 1
ATOM 786 C C . LEU A 1 99 ? 4.518 7.590 17.287 1.00 75.06 99 LEU A C 1
ATOM 788 O O . LEU A 1 99 ? 4.926 8.744 17.408 1.00 75.06 99 LEU A O 1
ATOM 792 N N . PRO A 1 100 ? 5.026 6.552 17.971 1.00 74.94 100 PRO A N 1
ATOM 793 C CA . PRO A 1 100 ? 6.221 6.674 18.794 1.00 74.94 100 PRO A CA 1
ATOM 794 C C . PRO A 1 100 ? 7.369 7.344 18.032 1.00 74.94 100 PRO A C 1
ATOM 796 O O . PRO A 1 100 ? 7.605 7.020 16.864 1.00 74.94 100 PRO A O 1
ATOM 799 N N . ASP A 1 101 ? 8.105 8.230 18.702 1.00 69.25 101 ASP A N 1
ATOM 800 C CA . ASP A 1 101 ? 9.191 9.017 18.097 1.00 69.25 101 ASP A CA 1
ATOM 801 C C . ASP A 1 101 ? 10.284 8.135 17.471 1.00 69.25 101 ASP A C 1
ATOM 803 O O . ASP A 1 101 ? 10.803 8.442 16.399 1.00 69.25 101 ASP A O 1
ATOM 807 N N . THR A 1 102 ? 10.522 6.952 18.043 1.00 64.56 102 THR A N 1
ATOM 808 C CA . THR A 1 102 ? 11.439 5.932 17.508 1.00 64.56 102 THR A CA 1
ATOM 809 C C . THR A 1 102 ? 11.080 5.463 16.092 1.00 64.56 102 THR A C 1
ATOM 811 O O . THR A 1 102 ? 11.961 5.125 15.303 1.00 64.56 102 THR A O 1
ATOM 814 N N . LEU A 1 103 ? 9.795 5.469 15.717 1.00 64.38 103 LEU A N 1
ATOM 815 C CA . LEU A 1 103 ? 9.358 5.158 14.351 1.00 64.38 103 LEU A CA 1
ATOM 816 C C . LEU A 1 103 ? 9.520 6.349 13.399 1.00 64.38 103 LEU A C 1
ATOM 818 O O . LEU A 1 103 ? 9.631 6.157 12.186 1.00 64.38 103 LEU A O 1
ATOM 822 N N . SER A 1 104 ? 9.519 7.573 13.925 1.00 61.06 104 SER A N 1
ATOM 823 C CA . SER A 1 104 ? 9.763 8.786 13.142 1.00 61.06 104 SER A CA 1
ATOM 824 C C . SER A 1 104 ? 11.229 8.879 12.717 1.00 61.06 104 SER A C 1
ATOM 826 O O . SER A 1 104 ? 11.504 9.240 11.575 1.00 61.06 104 SER A O 1
ATOM 828 N N . GLU A 1 105 ? 12.156 8.456 13.577 1.00 56.78 105 GLU A N 1
ATOM 829 C CA . GLU A 1 105 ? 13.602 8.431 13.306 1.00 56.78 105 GLU A CA 1
ATOM 830 C C . GLU A 1 105 ? 14.012 7.397 12.242 1.00 56.78 105 GLU A C 1
ATOM 832 O O . GLU A 1 105 ? 14.955 7.622 11.479 1.00 56.78 105 GLU A O 1
ATOM 837 N N . LEU A 1 106 ? 13.268 6.290 12.114 1.00 57.28 106 LEU A N 1
ATOM 838 C CA . LEU A 1 106 ? 13.487 5.287 11.062 1.00 57.28 106 LEU A CA 1
ATOM 839 C C . LEU A 1 106 ? 13.257 5.840 9.644 1.00 57.28 106 LEU A C 1
ATOM 841 O O . LEU A 1 106 ? 13.827 5.316 8.687 1.00 57.28 106 LEU A O 1
ATOM 845 N N . LYS A 1 107 ? 12.462 6.909 9.488 1.00 55.78 107 LYS A N 1
ATOM 846 C CA . LYS A 1 107 ? 12.240 7.564 8.186 1.00 55.78 107 LYS A CA 1
ATOM 847 C C . LYS A 1 107 ? 13.491 8.284 7.683 1.00 55.78 107 LYS A C 1
ATOM 849 O O . LYS A 1 107 ? 13.730 8.311 6.481 1.00 55.78 107 LYS A O 1
ATOM 854 N N . SER A 1 108 ? 14.276 8.848 8.598 1.00 50.81 108 SER A N 1
ATOM 855 C CA . SER A 1 108 ? 15.441 9.684 8.288 1.00 50.81 108 SER A CA 1
ATOM 856 C C . SER A 1 108 ? 16.677 8.868 7.903 1.00 50.81 108 SER A C 1
ATOM 858 O O . SER A 1 108 ? 17.566 9.386 7.237 1.00 50.81 108 SER A O 1
ATOM 860 N N . ASN A 1 109 ? 16.727 7.594 8.304 1.00 46.09 109 ASN A N 1
ATOM 861 C CA . ASN A 1 109 ? 17.915 6.741 8.205 1.00 46.09 109 ASN A CA 1
ATOM 862 C C . ASN A 1 109 ? 17.787 5.607 7.176 1.00 46.09 109 ASN A C 1
ATOM 864 O O . ASN A 1 109 ? 18.583 4.674 7.218 1.00 46.09 109 ASN A O 1
ATOM 868 N N . SER A 1 110 ? 16.793 5.636 6.279 1.00 53.34 110 SER A N 1
ATOM 869 C CA . SER A 1 110 ? 16.596 4.552 5.309 1.00 53.34 110 SER A CA 1
ATOM 870 C C . SER A 1 110 ? 17.709 4.576 4.243 1.00 53.34 110 SER A C 1
ATOM 872 O O . SER A 1 110 ? 17.715 5.465 3.384 1.00 53.34 110 SER A O 1
ATOM 874 N N . PRO A 1 111 ? 18.680 3.642 4.277 1.00 42.06 111 PRO A N 1
ATOM 875 C CA . PRO A 1 111 ? 19.794 3.636 3.344 1.00 42.06 111 PRO A CA 1
ATOM 876 C C . PRO A 1 111 ? 19.282 3.059 2.022 1.00 42.06 111 PRO A C 1
ATOM 878 O O . PRO A 1 111 ? 19.072 1.858 1.907 1.00 42.06 111 PRO A O 1
ATOM 881 N N . GLY A 1 112 ? 19.005 3.920 1.040 1.00 53.25 112 GLY A N 1
ATOM 882 C CA . GLY A 1 112 ? 18.503 3.484 -0.272 1.00 53.25 112 GLY A CA 1
ATOM 883 C C . GLY A 1 112 ? 17.566 4.455 -0.992 1.00 53.25 112 GLY A C 1
ATOM 884 O O . GLY A 1 112 ? 17.222 4.213 -2.149 1.00 53.25 112 GLY A O 1
ATOM 885 N N . SER A 1 113 ? 17.164 5.569 -0.369 1.00 60.75 113 SER A N 1
ATOM 886 C CA . SER A 1 113 ? 16.319 6.580 -1.017 1.00 60.75 113 SER A CA 1
ATOM 887 C C . SER A 1 113 ? 17.119 7.438 -2.006 1.00 60.75 113 SER A C 1
ATOM 889 O O . SER A 1 113 ? 17.513 8.564 -1.704 1.00 60.75 113 SER A O 1
ATOM 891 N N . ASN A 1 114 ? 17.381 6.908 -3.200 1.00 76.25 114 ASN A N 1
ATOM 892 C CA . ASN A 1 114 ? 17.774 7.753 -4.325 1.00 76.25 114 ASN A CA 1
ATOM 893 C C . ASN A 1 114 ? 16.561 8.554 -4.842 1.00 76.25 114 ASN A C 1
ATOM 895 O O . ASN A 1 114 ? 15.409 8.243 -4.528 1.00 76.25 114 ASN A O 1
ATOM 899 N N . GLU A 1 115 ? 16.812 9.594 -5.640 1.00 84.38 115 GLU A N 1
ATOM 900 C CA . GLU A 1 115 ? 15.761 10.477 -6.170 1.00 84.38 115 GLU A CA 1
ATOM 901 C C . GLU A 1 115 ? 14.656 9.701 -6.903 1.00 84.38 115 GLU A C 1
ATOM 903 O O . GLU A 1 115 ? 13.475 9.988 -6.715 1.00 84.38 115 GLU A O 1
ATOM 908 N N . ALA A 1 116 ? 15.024 8.663 -7.663 1.00 86.56 116 ALA A N 1
ATOM 909 C CA . ALA A 1 116 ? 14.079 7.808 -8.377 1.00 86.56 116 ALA A CA 1
ATOM 910 C C . ALA A 1 116 ? 13.129 7.060 -7.426 1.00 86.56 116 ALA A C 1
ATOM 912 O O . ALA A 1 116 ? 11.926 6.995 -7.683 1.00 86.56 116 ALA A O 1
ATOM 913 N N . HIS A 1 117 ? 13.646 6.530 -6.313 1.00 86.75 117 HIS A N 1
ATOM 914 C CA . HIS A 1 117 ? 12.841 5.888 -5.274 1.00 86.75 117 HIS A CA 1
ATOM 915 C C . HIS A 1 117 ? 11.832 6.870 -4.682 1.00 86.75 117 HIS A C 1
ATOM 917 O O . HIS A 1 117 ? 10.635 6.591 -4.668 1.00 86.75 117 HIS A O 1
ATOM 923 N N . THR A 1 118 ? 12.300 8.040 -4.243 1.00 87.81 118 THR A N 1
ATOM 924 C CA . THR A 1 118 ? 11.447 9.078 -3.649 1.00 87.81 118 THR A CA 1
ATOM 925 C C . THR A 1 118 ? 10.355 9.524 -4.617 1.00 87.81 118 THR A C 1
ATOM 927 O O . THR A 1 118 ? 9.194 9.659 -4.232 1.00 87.81 118 THR A O 1
ATOM 930 N N . GLU A 1 119 ? 10.695 9.693 -5.893 1.00 91.25 119 GLU A N 1
ATOM 931 C CA . GLU A 1 119 ? 9.742 10.091 -6.922 1.00 91.25 119 GLU A CA 1
ATOM 932 C C . GLU A 1 119 ? 8.621 9.056 -7.116 1.00 91.25 119 GLU A C 1
ATOM 934 O O . GLU A 1 119 ? 7.440 9.413 -7.177 1.00 91.25 119 GLU A O 1
ATOM 939 N N . VAL A 1 120 ? 8.969 7.766 -7.163 1.00 92.00 120 VAL A N 1
ATOM 940 C CA . VAL A 1 120 ? 7.991 6.677 -7.302 1.00 92.00 120 VAL A CA 1
ATOM 941 C C . VAL A 1 120 ? 7.127 6.542 -6.049 1.00 92.00 120 VAL A C 1
ATOM 943 O O . VAL A 1 120 ? 5.915 6.369 -6.173 1.00 92.00 120 VAL A O 1
ATOM 946 N N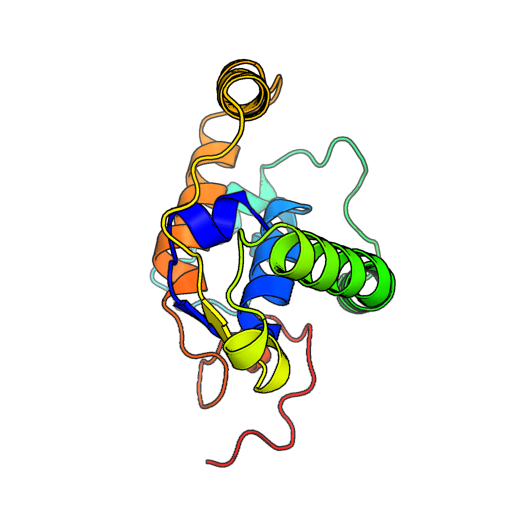 . LEU A 1 121 ? 7.702 6.681 -4.852 1.00 90.38 121 LEU A N 1
ATOM 947 C CA . LEU A 1 121 ? 6.935 6.674 -3.602 1.00 90.38 121 LEU A CA 1
ATOM 948 C C . LEU A 1 121 ? 5.922 7.826 -3.559 1.00 90.38 121 LEU A C 1
ATOM 950 O O . LEU A 1 121 ? 4.748 7.595 -3.265 1.00 90.38 121 LEU A O 1
ATOM 954 N N . ASN A 1 122 ? 6.333 9.038 -3.935 1.00 90.88 122 ASN A N 1
ATOM 955 C CA . ASN A 1 122 ? 5.428 10.185 -4.022 1.00 90.88 122 ASN A CA 1
ATOM 956 C C . ASN A 1 122 ? 4.320 9.942 -5.052 1.00 90.88 122 ASN A C 1
ATOM 958 O O . ASN A 1 122 ? 3.155 10.224 -4.786 1.00 90.88 122 ASN A O 1
ATOM 962 N N . PHE A 1 123 ? 4.635 9.340 -6.203 1.00 94.31 123 PHE A N 1
ATOM 963 C CA . PHE A 1 123 ? 3.614 8.949 -7.174 1.00 94.31 123 PHE A CA 1
ATOM 964 C C . PHE A 1 123 ? 2.596 7.952 -6.594 1.00 94.31 123 PHE A C 1
ATOM 966 O O . PHE A 1 123 ? 1.390 8.122 -6.800 1.00 94.31 123 PHE A O 1
ATOM 973 N N . ILE A 1 124 ? 3.053 6.933 -5.857 1.00 93.50 124 ILE A N 1
ATOM 974 C CA . ILE A 1 124 ? 2.171 5.945 -5.217 1.00 93.50 124 ILE A CA 1
ATOM 975 C C . ILE A 1 124 ? 1.209 6.641 -4.244 1.00 93.50 124 ILE A C 1
ATOM 977 O O . ILE A 1 124 ? 0.008 6.373 -4.268 1.00 93.50 124 ILE A O 1
ATOM 981 N N . LEU A 1 125 ? 1.708 7.566 -3.424 1.00 90.88 125 LEU A N 1
ATOM 982 C CA . LEU A 1 125 ? 0.906 8.254 -2.410 1.00 90.88 125 LEU A CA 1
ATOM 983 C C . LEU A 1 125 ? -0.033 9.312 -3.012 1.00 90.88 125 LEU A C 1
ATOM 985 O O . LEU A 1 125 ? -1.229 9.318 -2.720 1.00 90.88 125 LEU A O 1
ATOM 989 N N . ASP A 1 126 ? 0.484 10.175 -3.886 1.00 89.69 126 ASP A N 1
ATOM 990 C CA . ASP A 1 126 ? -0.222 11.379 -4.334 1.00 89.69 126 ASP A CA 1
ATOM 991 C C . ASP A 1 126 ? -1.067 11.180 -5.586 1.00 89.69 126 ASP A C 1
ATOM 993 O O . ASP A 1 126 ? -1.997 11.957 -5.824 1.00 89.69 126 ASP A O 1
ATOM 997 N N . LYS A 1 127 ? -0.726 10.190 -6.418 1.00 92.75 127 LYS A N 1
ATOM 998 C CA . LYS A 1 127 ? -1.419 9.918 -7.683 1.00 92.75 127 LYS A CA 1
ATOM 999 C C . LYS A 1 127 ? -2.168 8.603 -7.610 1.00 92.75 127 LYS A C 1
ATOM 1001 O O . LYS A 1 127 ? -3.391 8.611 -7.716 1.00 92.75 127 LYS A O 1
ATOM 1006 N N . LEU A 1 128 ? -1.468 7.492 -7.374 1.00 92.12 128 LEU A N 1
ATOM 1007 C CA . LEU A 1 128 ? -2.100 6.172 -7.338 1.00 92.12 128 LEU A CA 1
ATOM 1008 C C . LEU A 1 128 ? -3.102 6.062 -6.178 1.00 92.12 128 LEU A C 1
ATOM 1010 O O . LEU A 1 128 ? -4.206 5.562 -6.372 1.00 92.12 128 LEU A O 1
ATOM 1014 N N . GLY A 1 129 ? -2.769 6.607 -5.005 1.00 90.38 129 GLY A N 1
ATOM 1015 C CA . GLY A 1 129 ? -3.646 6.612 -3.834 1.00 90.38 129 GLY A CA 1
ATOM 1016 C C . GLY A 1 129 ? -4.936 7.424 -3.983 1.00 90.38 129 GLY A C 1
ATOM 1017 O O . GLY A 1 129 ? -5.919 7.127 -3.307 1.00 90.38 129 GLY A O 1
ATOM 1018 N N . LYS A 1 130 ? -4.970 8.403 -4.896 1.00 91.06 130 LYS A N 1
ATOM 1019 C CA . LYS A 1 130 ? -6.165 9.221 -5.177 1.00 91.06 130 LYS A CA 1
ATOM 1020 C C . LYS A 1 130 ? -7.041 8.649 -6.291 1.00 91.06 130 LYS A C 1
ATOM 1022 O O . LYS A 1 130 ? -8.146 9.140 -6.507 1.00 91.06 130 LYS A O 1
ATOM 1027 N N . MET A 1 131 ? -6.570 7.628 -7.007 1.00 92.12 131 MET A N 1
ATOM 1028 C CA . MET A 1 131 ? -7.381 6.945 -8.011 1.00 92.12 131 MET A CA 1
ATOM 1029 C C . MET A 1 131 ? -8.512 6.155 -7.341 1.00 92.12 131 MET A C 1
ATOM 1031 O O . MET A 1 131 ? -8.386 5.659 -6.217 1.00 92.12 131 MET A O 1
ATOM 1035 N N . GLN A 1 132 ? -9.629 6.020 -8.052 1.00 91.94 132 GLN A N 1
ATOM 1036 C CA . GLN A 1 132 ? -10.755 5.207 -7.596 1.00 91.94 132 GLN A CA 1
ATOM 1037 C C . GLN A 1 132 ? -10.321 3.744 -7.450 1.00 91.94 132 GLN A C 1
ATOM 1039 O O . GLN A 1 132 ? -9.470 3.258 -8.200 1.00 91.94 132 GLN A O 1
ATOM 1044 N N . LEU A 1 133 ? -10.876 3.039 -6.460 1.00 90.69 133 LEU A N 1
ATOM 1045 C CA . LEU A 1 133 ? -10.543 1.631 -6.251 1.00 90.69 133 LEU A CA 1
ATOM 1046 C C . LEU A 1 133 ? -11.042 0.775 -7.429 1.00 90.69 133 LEU A C 1
ATOM 1048 O O . LEU A 1 133 ? -10.291 -0.033 -7.982 1.00 90.69 133 LEU A O 1
ATOM 1052 N N . THR A 1 134 ? -12.305 0.987 -7.788 1.00 89.00 134 THR A N 1
ATOM 1053 C CA . THR A 1 134 ? -13.091 0.233 -8.768 1.00 89.00 134 THR A CA 1
ATOM 1054 C C . THR A 1 134 ? -13.447 1.101 -9.981 1.00 89.00 134 THR A C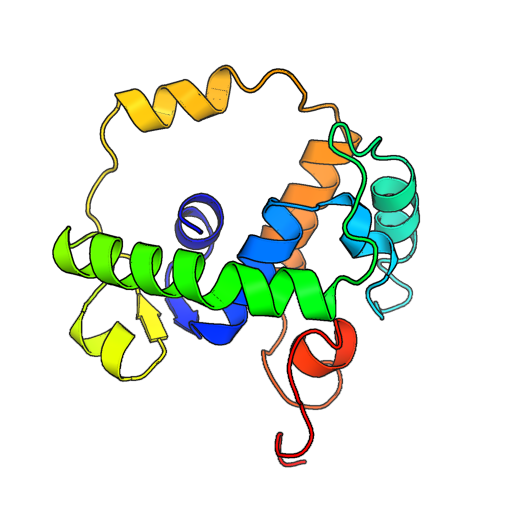 1
ATOM 1056 O O . THR A 1 134 ? -13.094 2.280 -10.030 1.00 89.00 134 THR A O 1
ATOM 1059 N N . GLY A 1 135 ? -14.137 0.511 -10.961 1.00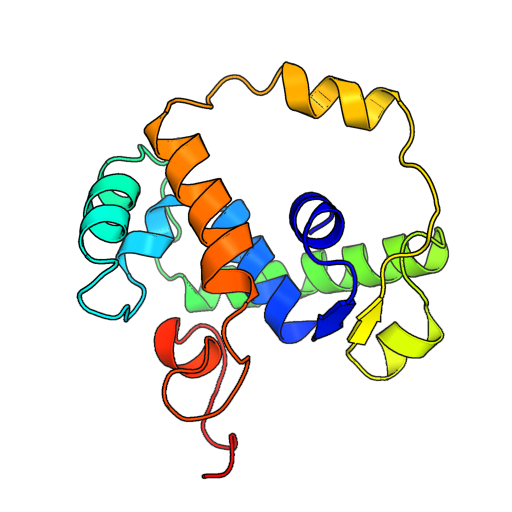 83.69 135 GLY A N 1
ATOM 1060 C CA . GLY A 1 135 ? -14.660 1.209 -12.138 1.00 83.69 135 GLY A CA 1
ATOM 1061 C C . GLY A 1 135 ? -13.640 1.397 -13.271 1.00 83.69 135 GLY A C 1
ATOM 1062 O O . GLY A 1 135 ? -12.482 0.971 -13.155 1.00 83.69 135 GLY A O 1
ATOM 1063 N N . PRO A 1 136 ? -14.052 2.015 -14.396 1.00 80.19 136 PRO A N 1
ATOM 1064 C CA . PRO A 1 136 ? -13.184 2.236 -15.549 1.00 80.19 136 PRO A CA 1
ATOM 1065 C C . PRO A 1 136 ? -11.949 3.063 -15.179 1.00 80.19 136 PRO A C 1
ATOM 1067 O O . PRO A 1 136 ? -12.033 4.228 -14.797 1.00 80.19 136 PRO A O 1
ATOM 1070 N N . GLY A 1 137 ? -10.769 2.459 -15.296 1.00 81.25 137 GLY A N 1
ATOM 1071 C CA . GLY A 1 137 ? -9.516 3.090 -14.897 1.00 81.25 137 GLY A CA 1
ATOM 1072 C C . GLY A 1 137 ? -9.280 3.135 -13.384 1.00 81.25 137 GLY A C 1
ATOM 1073 O O . GLY A 1 137 ? -8.400 3.883 -12.949 1.00 81.25 137 GLY A O 1
ATOM 1074 N N . GLY A 1 138 ? -10.012 2.349 -12.593 1.00 89.19 138 GLY A N 1
ATOM 1075 C CA . GLY A 1 138 ? -9.739 2.142 -11.174 1.00 89.19 138 GLY A CA 1
ATOM 1076 C C . GLY A 1 138 ? -8.464 1.329 -10.940 1.00 89.19 138 GLY A C 1
ATOM 1077 O O . GLY A 1 138 ? -7.979 0.605 -11.818 1.00 89.19 138 GLY A O 1
ATOM 1078 N N . ILE A 1 139 ? -7.885 1.428 -9.744 1.00 92.12 139 ILE A N 1
ATOM 1079 C CA . ILE A 1 139 ? -6.589 0.798 -9.455 1.00 92.12 139 ILE A CA 1
ATOM 1080 C C . ILE A 1 139 ? -6.644 -0.730 -9.537 1.00 92.12 139 ILE A C 1
ATOM 1082 O O . ILE A 1 139 ? -5.650 -1.330 -9.942 1.00 92.12 139 ILE A O 1
ATOM 1086 N N . LYS A 1 140 ? -7.776 -1.383 -9.225 1.00 91.31 140 LYS A N 1
ATOM 1087 C CA . LYS A 1 140 ? -7.902 -2.843 -9.389 1.00 91.31 140 LYS A CA 1
ATOM 1088 C C . LYS A 1 140 ? -7.689 -3.256 -10.845 1.00 91.31 140 LYS A C 1
ATOM 1090 O O . LYS A 1 140 ? -6.909 -4.167 -11.117 1.00 91.31 140 LYS A O 1
ATOM 1095 N N . GLN A 1 141 ? -8.319 -2.539 -11.778 1.00 90.19 141 GLN A N 1
ATOM 1096 C CA . GLN A 1 141 ? -8.159 -2.771 -13.213 1.00 90.19 141 GLN A CA 1
ATOM 1097 C C . GLN A 1 141 ? -6.727 -2.460 -13.669 1.00 90.19 141 GLN A C 1
ATOM 1099 O O . GLN A 1 141 ? -6.116 -3.265 -14.367 1.00 90.19 141 GLN A O 1
ATOM 1104 N N . ARG A 1 142 ? -6.171 -1.313 -13.252 1.00 90.81 142 ARG A N 1
ATOM 1105 C CA . ARG A 1 142 ? -4.845 -0.856 -13.707 1.00 90.81 142 ARG A CA 1
ATOM 1106 C C . ARG A 1 142 ? -3.694 -1.742 -13.248 1.00 90.81 142 ARG A C 1
ATOM 1108 O O . ARG A 1 142 ? -2.706 -1.881 -13.968 1.00 90.81 142 ARG A O 1
ATOM 1115 N N . THR A 1 143 ? -3.795 -2.267 -12.032 1.00 92.31 143 THR A N 1
ATOM 1116 C CA . THR A 1 143 ? -2.744 -3.068 -11.388 1.00 92.31 143 THR A CA 1
ATOM 1117 C C . THR A 1 143 ? -2.917 -4.551 -11.681 1.00 92.31 143 THR A C 1
ATOM 1119 O O . THR A 1 143 ? -1.943 -5.293 -11.751 1.00 92.31 143 THR A O 1
ATOM 1122 N N . GLY A 1 144 ? -4.165 -4.998 -11.848 1.00 90.25 144 GLY A N 1
ATOM 1123 C CA . GLY A 1 144 ? -4.497 -6.403 -12.010 1.00 90.25 144 GLY A CA 1
ATOM 1124 C C . GLY A 1 144 ? -4.139 -7.263 -10.796 1.00 90.25 144 GLY A C 1
ATOM 1125 O O . GLY A 1 144 ? -4.080 -8.477 -10.957 1.00 90.25 144 GLY A O 1
ATOM 1126 N N . LEU A 1 145 ? -3.873 -6.677 -9.620 1.00 89.88 145 LEU A N 1
ATOM 1127 C CA . LEU A 1 145 ? -3.514 -7.409 -8.394 1.00 89.88 145 LEU A CA 1
ATOM 1128 C C . LEU A 1 145 ? -4.728 -8.039 -7.697 1.00 89.88 145 LEU A C 1
ATOM 1130 O O . LEU A 1 145 ? -4.587 -9.027 -6.984 1.00 89.88 145 LEU A O 1
ATOM 1134 N N . MET A 1 146 ? -5.919 -7.485 -7.928 1.00 86.88 146 MET A N 1
ATOM 1135 C CA . MET A 1 146 ? -7.192 -7.974 -7.400 1.00 86.88 146 MET A CA 1
ATOM 1136 C C . MET A 1 146 ? -8.180 -8.233 -8.538 1.00 86.88 146 MET A C 1
ATOM 1138 O O . MET A 1 146 ? -8.097 -7.619 -9.607 1.00 86.88 146 MET A O 1
ATOM 1142 N N . GLU A 1 147 ? -9.138 -9.133 -8.309 1.00 76.25 147 GLU A N 1
ATOM 1143 C CA . GLU A 1 147 ? -10.237 -9.328 -9.252 1.00 76.25 147 GLU A CA 1
ATOM 1144 C C . GLU A 1 147 ? -11.106 -8.066 -9.350 1.00 76.25 147 GLU A C 1
ATOM 1146 O O . GLU A 1 147 ? -11.439 -7.433 -8.348 1.00 76.25 147 GLU A O 1
ATOM 1151 N N . HIS A 1 148 ? -11.480 -7.714 -10.579 1.00 66.56 148 HIS A N 1
ATOM 1152 C CA . HIS A 1 148 ? -12.327 -6.562 -10.912 1.00 66.56 148 HIS A CA 1
ATOM 1153 C C . HIS A 1 148 ? -13.613 -6.987 -11.643 1.00 66.56 148 HIS A C 1
ATOM 1155 O O . HIS A 1 148 ? -14.335 -6.147 -12.163 1.00 66.56 148 HIS A O 1
ATOM 1161 N N . ARG A 1 149 ? -13.905 -8.299 -11.706 1.00 50.00 149 ARG A N 1
ATOM 1162 C CA . ARG A 1 149 ? -15.027 -8.865 -12.484 1.00 50.00 149 ARG A CA 1
ATOM 1163 C C . ARG A 1 149 ? -16.413 -8.410 -12.009 1.00 50.00 149 ARG A C 1
ATOM 1165 O O . ARG A 1 149 ? -17.364 -8.532 -12.768 1.00 50.00 149 ARG A O 1
ATOM 1172 N N . TYR A 1 150 ? -16.511 -7.888 -10.788 1.00 46.84 150 TYR A N 1
ATOM 1173 C CA . TYR A 1 150 ? -17.761 -7.426 -10.177 1.00 46.84 150 TYR A CA 1
ATOM 1174 C C . TYR A 1 150 ? -17.770 -5.924 -9.883 1.00 46.84 150 TYR A C 1
ATOM 1176 O O . TYR A 1 150 ? -18.665 -5.442 -9.194 1.00 46.84 150 TYR A O 1
ATOM 1184 N N . ASP A 1 151 ? -16.780 -5.176 -10.378 1.00 54.28 151 ASP A N 1
ATOM 1185 C CA . ASP A 1 151 ? -16.824 -3.721 -10.307 1.00 54.28 151 ASP A CA 1
ATOM 1186 C C . ASP A 1 151 ? -17.841 -3.256 -11.365 1.00 54.28 151 ASP A C 1
ATOM 1188 O O . ASP A 1 151 ? -17.527 -3.163 -12.550 1.00 54.28 151 ASP A O 1
ATOM 1192 N N . VAL A 1 152 ? -19.094 -3.099 -10.935 1.00 43.94 152 VAL A N 1
ATOM 1193 C CA . VAL A 1 152 ? -20.249 -2.793 -11.790 1.00 43.94 152 VAL A CA 1
ATOM 1194 C C . VAL A 1 152 ? -20.003 -1.487 -12.562 1.00 43.94 152 VAL A C 1
ATOM 1196 O O . VAL A 1 152 ? -19.525 -0.512 -11.979 1.00 43.94 152 VAL A O 1
ATOM 1199 N N . ILE A 1 153 ? -20.285 -1.522 -13.870 1.00 46.66 153 ILE A N 1
ATOM 1200 C CA . ILE A 1 153 ? -20.290 -0.375 -14.799 1.00 46.66 153 ILE A CA 1
ATOM 1201 C C . ILE A 1 153 ? -21.370 0.623 -14.385 1.00 46.66 153 ILE A C 1
ATOM 1203 O O . ILE A 1 153 ? -22.480 0.154 -14.044 1.00 46.66 153 ILE A O 1
#

Mean predicted aligned error: 6.12 Å